Protein AF-A0A1B1YIU4-F1 (afdb_monomer)

Sequence (131 aa):
MENSRHFSLFFFVVILMLLSGCNDKTFSLDSGRYVPDYTKDEKDINIVPYIFIDKDKFSIIQDIAVSYQPSGTLIRKGNEVVMETVFADESYKWVFTLVDNNKLKFVLKKSVIPNNHFEWEDGRLFSLTDE

pLDDT: mean 81.92, std 16.04, range [46.59, 97.31]

Foldseek 3Di:
DPVVVVVVVVVVVVVVVVVVPDPLPFAAADFAKWAWPVCPPPPDPFGPFIWGGDPQKIWTRHGPVDPFTDIAGWDDDRQKTKGWGQGPNDTWMWIWGDPHHQKTFTAPVVTGDDPDDDPPDHRTIIHGDPD

Secondary structure (DSSP, 8-state):
--HHHHHHHHHHHHHHHHTT-----PPP--SEEEEEGGGTT---TT--SEEEEETTEEEEE--TT-S---EEEEEEETTEEEEEEEETTEEEEEEEEEEETTEEEE-GGG-B--SSSS---TT-EEEE---

Radius of gyration: 21.22 Å; Cα contacts (8 Å, |Δi|>4): 224; chains: 1; bounding box: 42×50×64 Å

Nearest PDB structures (foldseek):
  1mdc-assembly1_A  TM=4.745E-01  e=1.039E+00  Manduca sexta
  4kc7-assembly3_C  TM=5.278E-01  e=1.667E+00  Thermotoga petrophila RKU-1
  6zum-assembly1_A  TM=3.055E-01  e=8.497E+00  Ralstonia solanacearum

Solvent-accessible surface area (backbone atoms only — not comparable to full-atom values): 7771 Å² total; per-residue (Å²): 142,63,77,65,63,60,54,56,54,52,53,53,53,55,53,55,60,65,68,69,74,71,87,70,85,69,57,57,77,72,65,46,48,26,39,50,65,91,40,86,87,52,93,56,90,79,68,60,58,30,39,41,33,56,87,53,39,34,33,46,45,70,54,94,90,54,94,78,62,54,51,25,53,53,44,77,59,83,40,38,39,34,32,52,34,73,47,95,95,38,80,35,30,50,31,29,35,52,82,42,62,40,26,37,27,35,36,50,94,78,34,42,74,81,98,59,98,66,86,76,55,67,62,44,45,26,35,61,58,93,122

Mean predicted aligned error: 10.57 Å

Organism: NCBI:txid1346611

Structure (mmCIF, N/CA/C/O backbone):
data_AF-A0A1B1YIU4-F1
#
_entry.id   AF-A0A1B1YIU4-F1
#
loop_
_atom_site.group_PDB
_atom_site.id
_atom_site.type_symbol
_atom_site.label_atom_id
_atom_site.label_alt_id
_atom_site.label_comp_id
_atom_site.label_asym_id
_atom_site.label_entity_id
_atom_site.label_seq_id
_atom_site.pdbx_PDB_ins_code
_atom_site.Cartn_x
_atom_site.Cartn_y
_atom_site.Cartn_z
_atom_site.occupancy
_atom_site.B_iso_or_equiv
_atom_site.auth_seq_id
_atom_site.auth_comp_id
_atom_site.auth_asym_id
_atom_site.auth_atom_id
_atom_site.pdbx_PDB_model_num
ATOM 1 N N . MET A 1 1 ? -23.922 32.868 47.918 1.00 48.72 1 MET A N 1
ATOM 2 C CA . MET A 1 1 ? -22.876 32.186 47.118 1.00 48.72 1 MET A CA 1
ATOM 3 C C . MET A 1 1 ? -23.321 30.741 46.898 1.00 48.72 1 MET A C 1
ATOM 5 O O . MET A 1 1 ? -22.830 29.846 47.561 1.00 48.72 1 MET A O 1
ATOM 9 N N . GLU A 1 2 ? -24.303 30.502 46.029 1.00 46.59 2 GLU A N 1
ATOM 10 C CA . GLU A 1 2 ? -24.862 29.143 45.837 1.00 46.59 2 GLU A CA 1
ATOM 11 C C . GLU A 1 2 ? -25.078 28.833 44.346 1.00 46.59 2 GLU A C 1
ATOM 13 O O . GLU A 1 2 ? -24.733 27.756 43.871 1.00 46.59 2 GLU A O 1
ATOM 18 N N . ASN A 1 3 ? -25.430 29.851 43.553 1.00 49.78 3 ASN A N 1
ATOM 19 C CA . ASN A 1 3 ? -25.646 29.724 42.105 1.00 49.78 3 ASN A CA 1
ATOM 20 C C . ASN A 1 3 ? -24.365 29.495 41.270 1.00 49.78 3 ASN A C 1
ATOM 22 O O . ASN A 1 3 ? -24.457 29.124 40.105 1.00 49.78 3 ASN A O 1
ATOM 26 N N . SER A 1 4 ? -23.170 29.692 41.843 1.00 53.09 4 SER A N 1
ATOM 27 C CA . SER A 1 4 ? -21.888 29.501 41.133 1.00 53.09 4 SER A CA 1
ATOM 28 C C . SER A 1 4 ? -21.440 28.028 41.086 1.00 53.09 4 SER A C 1
ATOM 30 O O . SER A 1 4 ? -20.794 27.598 40.130 1.00 53.09 4 SER A O 1
ATOM 32 N N . ARG A 1 5 ? -21.842 27.202 42.071 1.00 54.34 5 ARG A N 1
ATOM 33 C CA . ARG A 1 5 ? -21.456 25.776 42.121 1.00 54.34 5 ARG A CA 1
ATOM 34 C C . ARG A 1 5 ? -22.191 24.932 41.077 1.00 54.34 5 ARG A C 1
ATOM 36 O O . ARG A 1 5 ? -21.594 24.015 40.524 1.00 54.34 5 ARG A O 1
ATOM 43 N N . HIS A 1 6 ? -23.442 25.272 40.762 1.00 53.53 6 HIS A N 1
ATOM 44 C CA . HIS A 1 6 ? -24.240 24.554 39.762 1.00 53.53 6 HIS A CA 1
ATOM 45 C C . HIS A 1 6 ? -23.815 24.857 38.318 1.00 53.53 6 HIS A C 1
ATOM 47 O O . HIS A 1 6 ? -23.825 23.956 37.483 1.00 53.53 6 HIS A O 1
ATOM 53 N N . PHE A 1 7 ? -23.372 26.087 38.032 1.00 54.22 7 PHE A N 1
ATOM 54 C CA . PHE A 1 7 ? -22.907 26.475 36.695 1.00 54.22 7 PHE A CA 1
ATOM 55 C C . PHE A 1 7 ? -21.592 25.774 36.309 1.00 54.22 7 PHE A C 1
ATOM 57 O O . PHE A 1 7 ? -21.448 25.289 35.189 1.00 54.22 7 PHE A O 1
ATOM 64 N N . SER A 1 8 ? -20.664 25.644 37.265 1.00 57.28 8 SER A N 1
ATOM 65 C CA . SER A 1 8 ? -19.379 24.952 37.069 1.00 57.28 8 SER A CA 1
ATOM 66 C C . SER A 1 8 ? -19.551 23.443 36.823 1.00 57.28 8 SER A C 1
ATOM 68 O O . SER A 1 8 ? -18.913 22.868 35.941 1.00 57.28 8 SER A O 1
ATOM 70 N N . LEU A 1 9 ? -20.485 22.806 37.538 1.00 57.97 9 LEU A N 1
ATOM 71 C CA . LEU A 1 9 ? -20.802 21.381 37.382 1.00 57.97 9 LEU A CA 1
ATOM 72 C C . LEU A 1 9 ? -21.455 21.069 36.028 1.00 57.97 9 LEU A C 1
ATOM 74 O O . LEU A 1 9 ? -21.125 20.062 35.406 1.00 57.97 9 LEU A O 1
ATOM 78 N N . PHE A 1 10 ? -22.335 21.949 35.541 1.00 59.38 10 PHE A N 1
ATOM 79 C CA . PHE A 1 10 ? -22.984 21.783 34.239 1.00 59.38 10 PHE A CA 1
ATOM 80 C C . PHE A 1 10 ? -21.982 21.888 33.080 1.00 59.38 10 PHE A C 1
ATOM 82 O O . PHE A 1 10 ? -22.014 21.081 32.153 1.00 59.38 10 PHE A O 1
ATOM 89 N N . PHE A 1 11 ? -21.033 22.826 33.166 1.00 60.41 11 PHE A N 1
ATOM 90 C CA . PHE A 1 11 ? -19.979 22.986 32.162 1.00 60.41 11 PHE A CA 1
ATOM 91 C C . PHE A 1 11 ? -19.064 21.751 32.080 1.00 60.41 11 PHE A C 1
ATOM 93 O O . PHE A 1 11 ? -18.689 21.320 30.991 1.00 60.41 11 PHE A O 1
ATOM 100 N N . PHE A 1 12 ? -18.771 21.124 33.223 1.00 61.25 12 PHE A N 1
ATOM 101 C CA . PHE A 1 12 ? -17.945 19.916 33.288 1.00 61.25 12 PHE A CA 1
ATOM 102 C C . PHE A 1 12 ? -18.626 18.694 32.645 1.00 61.25 12 PHE A C 1
ATOM 104 O O . PHE A 1 12 ? -17.977 17.922 31.940 1.00 61.25 12 PHE A O 1
ATOM 111 N N . VAL A 1 13 ? -19.946 18.547 32.818 1.00 66.38 13 VAL A N 1
ATOM 112 C CA . VAL A 1 13 ? -20.731 17.463 32.196 1.00 66.38 13 VAL A CA 1
ATOM 113 C C . VAL A 1 13 ? -20.796 17.619 30.671 1.00 66.38 13 VAL A C 1
ATOM 115 O O . VAL A 1 13 ? -20.654 16.630 29.953 1.00 66.38 13 VAL A O 1
ATOM 118 N N . VAL A 1 14 ? -20.927 18.849 30.158 1.00 65.12 14 VAL A N 1
ATOM 119 C CA . VAL A 1 14 ? -20.921 19.121 28.707 1.00 65.12 14 VAL A CA 1
ATOM 120 C C . VAL A 1 14 ? -19.553 18.814 28.079 1.00 65.12 14 VAL A C 1
ATOM 122 O O . VAL A 1 14 ? -19.499 18.224 27.001 1.00 65.12 14 VAL A O 1
ATOM 125 N N . ILE A 1 15 ? -18.444 19.124 28.761 1.00 65.25 15 ILE A N 1
ATOM 126 C CA . ILE A 1 15 ? -17.087 18.774 28.297 1.00 65.25 15 ILE A CA 1
ATOM 127 C C . ILE A 1 15 ? -16.876 17.249 28.258 1.00 65.25 15 ILE A C 1
ATOM 129 O O . ILE A 1 15 ? -16.309 16.733 27.297 1.00 65.25 15 ILE A O 1
ATOM 133 N N . LEU A 1 16 ? -17.373 16.509 29.255 1.00 59.81 16 LEU A N 1
ATOM 134 C CA . LEU A 1 16 ? -17.312 15.039 29.281 1.00 59.81 16 LEU A CA 1
ATOM 135 C C . LEU A 1 16 ? -18.124 14.389 28.146 1.00 59.81 16 LEU A C 1
ATOM 137 O O . LEU A 1 16 ? -17.678 13.405 27.554 1.00 59.81 16 LEU A O 1
ATOM 141 N N . MET A 1 17 ? -19.276 14.962 27.787 1.00 59.91 17 MET A N 1
ATOM 142 C CA . MET A 1 17 ? -20.071 14.497 26.643 1.00 59.91 17 MET A CA 1
ATOM 143 C C . MET A 1 17 ? -19.385 14.777 25.295 1.00 59.91 17 MET A C 1
ATOM 145 O O . MET A 1 17 ? -19.499 13.963 24.381 1.00 59.91 17 MET A O 1
ATOM 149 N N . LEU A 1 18 ? -18.610 15.863 25.176 1.00 57.38 18 LEU A N 1
ATOM 150 C CA . LEU A 1 18 ? -17.814 16.161 23.975 1.00 57.38 18 LEU A CA 1
ATOM 151 C C . LEU A 1 18 ? -16.608 15.219 23.803 1.00 57.38 18 LEU A C 1
ATOM 153 O O . LEU A 1 18 ? -16.200 14.949 22.678 1.00 57.38 18 LEU A O 1
ATOM 157 N N . LEU A 1 19 ? -16.071 14.668 24.896 1.00 55.97 19 LEU A N 1
ATOM 158 C CA . LEU A 1 19 ? -14.978 13.683 24.871 1.00 55.97 19 LEU A CA 1
ATOM 159 C C . LEU A 1 19 ? -15.450 12.250 24.558 1.00 55.97 19 LEU A C 1
ATOM 161 O O . LEU A 1 19 ? -14.627 11.371 24.321 1.00 55.97 19 LEU A O 1
ATOM 165 N N . SER A 1 20 ? -16.765 12.007 24.534 1.00 56.19 20 SER A N 1
ATOM 166 C CA . SER A 1 20 ? -17.355 10.683 24.272 1.00 56.19 20 SER A CA 1
ATOM 167 C C . SER A 1 20 ? -17.441 10.337 22.775 1.00 56.19 20 SER A C 1
ATOM 169 O O . SER A 1 20 ? -17.909 9.262 22.405 1.00 56.19 20 SER A O 1
ATOM 171 N N . GLY A 1 21 ? -17.025 11.252 21.897 1.00 53.12 21 GLY A N 1
ATOM 172 C CA . GLY A 1 21 ? -17.158 11.137 20.448 1.00 53.12 21 GLY A CA 1
ATOM 173 C C . GLY A 1 21 ? -15.878 10.693 19.750 1.00 53.12 21 GLY A C 1
ATOM 174 O O . GLY A 1 21 ? -15.374 11.425 18.910 1.00 53.12 21 GLY A O 1
ATOM 175 N N . CYS A 1 22 ? -15.358 9.510 20.068 1.00 54.41 22 CYS A N 1
ATOM 176 C CA . CYS A 1 22 ? -14.340 8.862 19.240 1.00 54.41 22 CYS A CA 1
ATOM 177 C C . CYS A 1 22 ? -14.747 7.407 19.014 1.00 54.41 22 CYS A C 1
ATOM 179 O O . CYS A 1 22 ? -14.215 6.480 19.616 1.00 54.41 22 CYS A O 1
ATOM 181 N N . ASN A 1 23 ? -15.763 7.209 18.176 1.00 54.56 23 ASN A N 1
ATOM 182 C CA . ASN A 1 23 ? -16.107 5.884 17.668 1.00 54.56 23 ASN A CA 1
ATOM 183 C C . ASN A 1 23 ? -15.231 5.591 16.437 1.00 54.56 23 ASN A C 1
ATOM 185 O O . ASN A 1 23 ? -15.728 5.287 15.352 1.00 54.56 23 ASN A O 1
ATOM 189 N N . ASP A 1 24 ? -13.914 5.742 16.599 1.00 62.50 24 ASP A N 1
ATOM 190 C CA . ASP A 1 24 ? -12.937 5.359 15.588 1.00 62.50 24 ASP A CA 1
ATOM 191 C C . ASP A 1 24 ? -12.856 3.838 15.603 1.00 62.50 24 ASP A C 1
ATOM 193 O O . ASP A 1 24 ? -12.066 3.229 16.329 1.00 62.50 24 ASP A O 1
ATOM 197 N N . LYS A 1 25 ? -13.722 3.197 14.810 1.00 72.06 25 LYS A N 1
ATOM 198 C CA . LYS A 1 25 ? -13.533 1.790 14.462 1.00 72.06 25 LYS A CA 1
ATOM 199 C C . LYS A 1 25 ? -12.122 1.659 13.896 1.00 72.06 25 LYS A C 1
ATOM 201 O O . LYS A 1 25 ? -11.843 2.119 12.791 1.00 72.06 25 LYS A O 1
ATOM 206 N N . THR A 1 26 ? -11.233 1.086 14.694 1.00 80.75 26 THR A N 1
ATOM 207 C CA . THR A 1 26 ? -9.844 0.853 14.322 1.00 80.75 26 THR A CA 1
ATOM 208 C C . THR A 1 26 ? -9.776 -0.530 13.698 1.00 80.75 26 THR A C 1
ATOM 210 O O . THR A 1 26 ? -10.142 -1.510 14.344 1.00 80.75 26 THR A O 1
ATOM 213 N N . PHE A 1 27 ? -9.351 -0.606 12.442 1.00 90.06 27 PHE A N 1
ATOM 214 C CA . PHE A 1 27 ? -9.249 -1.879 11.723 1.00 90.06 27 PHE A CA 1
ATOM 215 C C . PHE A 1 27 ? -7.931 -2.602 12.032 1.00 90.06 27 PHE A C 1
ATOM 217 O O . PHE A 1 27 ? -6.996 -1.993 12.540 1.00 90.06 27 PHE A O 1
ATOM 224 N N . SER A 1 28 ? -7.795 -3.889 11.740 1.00 91.31 28 SER A N 1
ATOM 225 C CA . SER A 1 28 ? -6.491 -4.568 11.726 1.00 91.31 28 SER A CA 1
ATOM 226 C C . SER A 1 28 ? -5.823 -4.449 10.351 1.00 91.31 28 SER A C 1
ATOM 228 O O . SER A 1 28 ? -6.466 -4.119 9.353 1.00 91.31 28 SER A O 1
ATOM 230 N N . LEU A 1 29 ? -4.506 -4.656 10.327 1.00 93.94 29 LEU A N 1
ATOM 231 C CA . LEU A 1 29 ? -3.721 -4.762 9.101 1.00 93.94 29 LEU A CA 1
ATOM 232 C C . LEU A 1 29 ? -2.677 -5.855 9.309 1.00 93.94 29 LEU A C 1
ATOM 234 O O . LEU A 1 29 ? -1.718 -5.6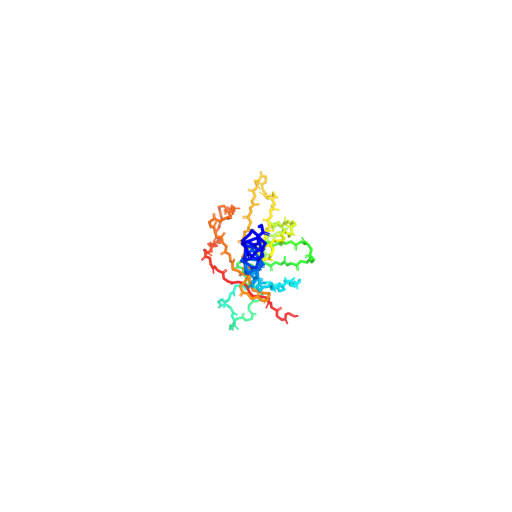51 10.054 1.00 93.94 29 LEU A O 1
ATOM 238 N N . ASP A 1 30 ? -2.891 -6.986 8.661 1.00 95.00 30 ASP A N 1
ATOM 239 C CA . ASP A 1 30 ? -2.036 -8.158 8.758 1.00 95.00 30 ASP A CA 1
ATOM 240 C C . ASP A 1 30 ? -0.977 -8.157 7.649 1.00 95.00 30 ASP A C 1
ATOM 242 O O . ASP A 1 30 ? -1.100 -7.479 6.624 1.00 95.00 30 ASP A O 1
ATOM 246 N N . SER A 1 31 ? 0.098 -8.913 7.864 1.00 95.31 31 SER A N 1
ATOM 247 C CA . SER A 1 31 ? 1.087 -9.171 6.814 1.00 95.31 31 SER A CA 1
ATOM 248 C C . SER A 1 31 ? 0.501 -10.091 5.743 1.00 95.31 31 SER A C 1
ATOM 250 O O . SER A 1 31 ? -0.337 -10.938 6.040 1.00 95.31 31 SER A O 1
ATOM 252 N N . GLY A 1 32 ? 0.959 -9.936 4.506 1.00 94.62 32 GLY A N 1
ATOM 253 C CA . GLY A 1 32 ? 0.548 -10.752 3.372 1.00 94.62 32 GLY A CA 1
ATOM 254 C C . GLY A 1 32 ? 0.437 -9.962 2.075 1.00 94.62 32 GLY A C 1
ATOM 255 O O . GLY A 1 32 ? 0.870 -8.807 1.968 1.00 94.62 32 GLY A O 1
ATOM 256 N N . ARG A 1 33 ? -0.138 -10.622 1.069 1.00 93.38 33 ARG A N 1
ATOM 257 C CA . ARG A 1 33 ? -0.355 -10.073 -0.266 1.00 93.38 33 ARG A CA 1
ATOM 258 C C . ARG A 1 33 ? -1.752 -9.468 -0.367 1.00 93.38 33 ARG A C 1
ATOM 260 O O . ARG A 1 33 ? -2.747 -10.132 -0.103 1.00 93.38 33 ARG A O 1
ATOM 267 N N . TYR A 1 34 ? -1.825 -8.207 -0.774 1.00 93.69 34 TYR A N 1
ATOM 268 C CA . TYR A 1 34 ? -3.078 -7.500 -1.007 1.00 93.69 34 TYR A CA 1
ATOM 269 C C . TYR A 1 34 ? -3.238 -7.237 -2.501 1.00 93.69 34 TYR A C 1
ATOM 271 O O . TYR A 1 34 ? -2.415 -6.541 -3.106 1.00 93.69 34 TYR A O 1
ATOM 279 N N . VAL A 1 35 ? -4.306 -7.770 -3.087 1.00 91.69 35 VAL A N 1
ATOM 280 C CA . VAL A 1 35 ? -4.591 -7.685 -4.527 1.00 91.69 35 VAL A CA 1
ATOM 281 C C . VAL A 1 35 ? -5.806 -6.797 -4.797 1.00 91.69 35 VAL A C 1
ATOM 283 O O . VAL A 1 35 ? -6.674 -6.688 -3.928 1.00 91.69 35 VAL A O 1
ATOM 286 N N . PRO A 1 36 ? -5.895 -6.149 -5.971 1.00 90.62 36 PRO A N 1
ATOM 287 C CA . PRO A 1 36 ? -7.056 -5.351 -6.346 1.00 90.62 36 PRO A CA 1
ATOM 288 C C . PRO A 1 36 ? -8.382 -6.132 -6.342 1.00 90.62 36 PRO A C 1
ATOM 290 O O . PRO A 1 36 ? -8.454 -7.253 -6.825 1.00 90.62 36 PRO A O 1
ATOM 293 N N . ASP A 1 37 ? -9.474 -5.514 -5.889 1.00 86.44 37 ASP A N 1
ATOM 294 C CA . ASP A 1 37 ? -10.782 -6.181 -5.728 1.00 86.44 37 ASP A CA 1
ATOM 295 C C . ASP A 1 37 ? -11.471 -6.653 -7.028 1.00 86.44 37 ASP A C 1
ATOM 297 O O . ASP A 1 37 ? -12.450 -7.397 -6.949 1.00 86.44 37 ASP A O 1
ATOM 301 N N . TYR A 1 38 ? -11.000 -6.258 -8.217 1.00 75.88 38 TYR A N 1
ATOM 302 C CA . TYR A 1 38 ? -11.579 -6.720 -9.490 1.00 75.88 38 TYR A CA 1
ATOM 303 C C . TYR A 1 38 ? -11.242 -8.184 -9.815 1.00 75.88 38 TYR A C 1
ATOM 305 O O . TYR A 1 38 ? -11.754 -8.722 -10.791 1.00 75.88 38 TYR A O 1
ATOM 313 N N . THR A 1 39 ? -10.415 -8.841 -8.997 1.00 60.44 39 THR A N 1
ATOM 314 C CA . THR A 1 39 ? -9.869 -10.174 -9.278 1.00 60.44 39 THR A CA 1
ATOM 315 C C . THR A 1 39 ? -10.455 -11.286 -8.418 1.00 60.44 39 THR A C 1
ATOM 317 O O . THR A 1 39 ? -9.918 -12.389 -8.407 1.00 60.44 39 THR A O 1
ATOM 320 N N . LYS A 1 40 ? -11.568 -11.054 -7.704 1.00 53.81 40 LYS A N 1
ATOM 321 C CA . LYS A 1 40 ? -12.175 -12.095 -6.848 1.00 53.81 40 LYS A CA 1
ATOM 322 C C . LYS A 1 40 ? -12.525 -13.396 -7.587 1.00 53.81 40 LYS A C 1
ATOM 324 O O . LYS A 1 40 ? -12.590 -14.435 -6.937 1.00 53.81 40 LYS A O 1
ATOM 329 N N . ASP A 1 41 ? -12.678 -13.348 -8.910 1.00 53.53 41 ASP A N 1
ATOM 330 C CA . ASP A 1 41 ? -12.963 -14.514 -9.753 1.00 53.53 41 ASP A CA 1
ATOM 331 C C . ASP A 1 41 ? -11.731 -15.066 -10.505 1.00 53.53 41 ASP A C 1
ATOM 333 O O . ASP A 1 41 ? -11.794 -16.152 -11.081 1.00 53.53 41 ASP A O 1
ATOM 337 N N . GLU A 1 42 ? -10.583 -14.382 -10.457 1.00 54.09 42 GLU A N 1
ATOM 338 C CA . GLU A 1 42 ? -9.361 -14.778 -11.161 1.00 54.09 42 GLU A CA 1
ATOM 339 C C . GLU A 1 42 ? -8.252 -15.109 -10.157 1.00 54.09 42 GLU A C 1
ATOM 341 O O . GLU A 1 42 ? -7.633 -14.234 -9.555 1.00 54.09 42 GLU A O 1
ATOM 346 N N . LYS A 1 43 ? -7.947 -16.405 -10.004 1.00 57.53 43 LYS A N 1
ATOM 347 C CA . LYS A 1 43 ? -6.742 -16.894 -9.305 1.00 57.53 43 LYS A CA 1
ATOM 348 C C . LYS A 1 43 ? -5.470 -16.637 -10.127 1.00 57.53 43 LYS A C 1
ATOM 350 O O . LYS A 1 43 ? -4.627 -17.526 -10.256 1.00 57.53 43 LYS A O 1
ATOM 355 N N . ASP A 1 44 ? -5.355 -15.472 -10.752 1.00 64.88 44 ASP A N 1
ATOM 356 C CA . ASP A 1 44 ? -4.184 -15.154 -11.551 1.00 64.88 44 ASP A CA 1
ATOM 357 C C . ASP A 1 44 ? -3.049 -14.689 -10.635 1.00 64.88 44 ASP A C 1
ATOM 359 O O . ASP A 1 44 ? -3.049 -13.608 -10.051 1.00 64.88 44 ASP A O 1
ATOM 363 N N . ILE A 1 45 ? -2.039 -15.539 -10.505 1.00 61.25 45 ILE A N 1
ATOM 364 C CA . ILE A 1 45 ? -0.833 -15.255 -9.729 1.00 61.25 45 ILE A CA 1
ATOM 365 C C . ILE A 1 45 ? -0.051 -14.042 -10.268 1.00 61.25 45 ILE A C 1
ATOM 367 O O . ILE A 1 45 ? 0.772 -13.493 -9.532 1.00 61.25 45 ILE A O 1
ATOM 371 N N . ASN A 1 46 ? -0.333 -13.594 -11.498 1.00 71.12 46 ASN A N 1
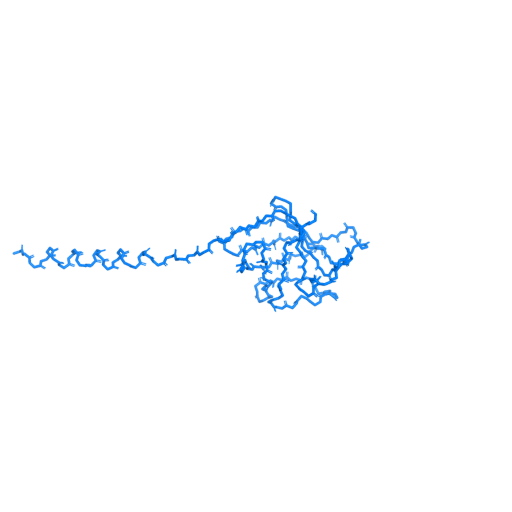ATOM 372 C CA . ASN A 1 46 ? 0.357 -12.497 -12.178 1.00 71.12 46 ASN A CA 1
ATOM 373 C C . ASN A 1 46 ? -0.345 -11.135 -12.056 1.00 71.12 46 ASN A C 1
ATOM 375 O O . ASN A 1 46 ? 0.077 -10.182 -12.710 1.00 71.12 46 ASN A O 1
ATOM 379 N N . ILE A 1 47 ? -1.393 -11.009 -11.231 1.00 79.31 47 ILE A N 1
ATOM 380 C CA . ILE A 1 47 ? -2.089 -9.729 -11.039 1.00 79.31 47 ILE A CA 1
ATOM 381 C C . ILE A 1 47 ? -1.112 -8.682 -10.511 1.00 79.31 47 ILE A C 1
ATOM 383 O O . ILE A 1 47 ? -0.560 -8.829 -9.419 1.00 79.31 47 ILE A O 1
ATOM 387 N N . VAL A 1 48 ? -0.969 -7.599 -11.270 1.00 83.50 48 VAL A N 1
ATOM 388 C CA . VAL A 1 48 ? -0.258 -6.375 -10.902 1.00 83.50 48 VAL A CA 1
ATOM 389 C C . VAL A 1 48 ? -1.152 -5.150 -11.175 1.00 83.50 48 VAL A C 1
ATOM 391 O O . VAL A 1 48 ? -1.985 -5.191 -12.082 1.00 83.50 48 VAL A O 1
ATOM 394 N N . PRO A 1 49 ? -1.002 -4.050 -10.418 1.00 87.62 49 PRO A N 1
ATOM 395 C CA . PRO A 1 49 ? -0.140 -3.935 -9.250 1.00 87.62 49 PRO A CA 1
ATOM 396 C C . PRO A 1 49 ? -0.738 -4.643 -8.025 1.00 87.62 49 PRO A C 1
ATOM 398 O O . PRO A 1 49 ? -1.956 -4.717 -7.871 1.00 87.62 49 PRO A O 1
ATOM 401 N N . TYR A 1 50 ? 0.118 -5.107 -7.117 1.00 90.88 50 TYR A N 1
ATOM 402 C CA . TYR A 1 50 ? -0.292 -5.599 -5.800 1.00 90.88 50 TYR A CA 1
ATOM 403 C C . TYR A 1 50 ? 0.611 -5.048 -4.697 1.00 90.88 50 TYR A C 1
ATOM 405 O O . TYR A 1 50 ? 1.704 -4.535 -4.949 1.00 90.88 50 TYR A O 1
ATOM 413 N N . ILE A 1 51 ? 0.135 -5.133 -3.459 1.00 94.38 51 ILE A N 1
ATOM 414 C CA . ILE A 1 51 ? 0.866 -4.688 -2.274 1.00 94.38 51 ILE A CA 1
ATOM 415 C C . ILE A 1 51 ? 1.340 -5.925 -1.517 1.00 94.38 51 ILE A C 1
ATOM 417 O O . ILE A 1 51 ? 0.585 -6.880 -1.341 1.00 94.38 51 ILE A O 1
ATOM 421 N N . PHE A 1 52 ? 2.579 -5.900 -1.041 1.00 94.25 52 PHE A N 1
ATOM 422 C CA . PHE A 1 52 ? 3.110 -6.923 -0.148 1.00 94.25 52 PHE A CA 1
ATOM 423 C C . PHE A 1 52 ? 3.549 -6.292 1.170 1.00 94.25 52 PHE A C 1
ATOM 425 O O . PHE A 1 52 ? 4.374 -5.372 1.178 1.00 94.25 52 PHE A O 1
ATOM 432 N N . ILE A 1 53 ? 2.987 -6.786 2.273 1.00 95.88 53 ILE A N 1
ATOM 433 C CA . ILE A 1 53 ? 3.292 -6.334 3.630 1.00 95.88 53 ILE A CA 1
ATOM 434 C C . ILE A 1 53 ? 3.965 -7.472 4.388 1.00 95.88 53 ILE A C 1
ATOM 436 O O . ILE A 1 53 ? 3.383 -8.541 4.537 1.00 95.88 53 ILE A O 1
ATOM 440 N N . ASP A 1 54 ? 5.161 -7.224 4.909 1.00 94.69 54 ASP A N 1
ATOM 441 C CA . ASP A 1 54 ? 5.853 -8.123 5.834 1.00 94.69 54 ASP A CA 1
ATOM 442 C C . ASP A 1 54 ? 6.274 -7.320 7.061 1.00 94.69 54 ASP A C 1
ATOM 444 O O . ASP A 1 54 ? 7.194 -6.503 6.991 1.00 94.69 54 ASP A O 1
ATOM 448 N N . LYS A 1 55 ? 5.563 -7.520 8.176 1.00 90.81 55 LYS A N 1
ATOM 449 C CA . LYS A 1 55 ? 5.716 -6.751 9.418 1.00 90.81 55 LYS A CA 1
ATOM 450 C C . LYS A 1 55 ? 5.583 -5.245 9.162 1.00 90.81 55 LYS A C 1
ATOM 452 O O . LYS A 1 55 ? 4.486 -4.749 8.930 1.00 90.81 55 LYS A O 1
ATOM 457 N N . ASP A 1 56 ? 6.692 -4.520 9.233 1.00 91.25 56 ASP A N 1
ATOM 458 C CA . ASP A 1 56 ? 6.806 -3.081 9.034 1.00 91.25 56 ASP A CA 1
ATOM 459 C C . ASP A 1 56 ? 7.285 -2.710 7.625 1.00 91.25 56 ASP A C 1
ATOM 461 O O . ASP A 1 56 ? 7.406 -1.527 7.319 1.00 91.25 56 ASP A O 1
ATOM 465 N N . LYS A 1 57 ? 7.538 -3.680 6.744 1.00 94.81 57 LYS A N 1
ATOM 466 C CA . LYS A 1 57 ? 7.903 -3.431 5.349 1.00 94.81 57 LYS A CA 1
ATOM 467 C C . LYS A 1 57 ? 6.662 -3.410 4.466 1.00 94.81 57 LYS A C 1
ATOM 469 O O . LYS A 1 57 ? 5.885 -4.360 4.447 1.00 94.81 57 LYS A O 1
ATOM 474 N N . PHE A 1 58 ? 6.527 -2.355 3.670 1.00 96.19 58 PHE A N 1
ATOM 475 C CA . PHE A 1 58 ? 5.459 -2.173 2.692 1.00 96.19 58 PHE A CA 1
ATOM 476 C C . PHE A 1 58 ? 6.066 -2.069 1.292 1.00 96.19 58 PHE A C 1
ATOM 478 O O . PHE A 1 58 ? 6.874 -1.178 1.030 1.00 96.19 58 PHE A O 1
ATOM 485 N N . SER A 1 59 ? 5.694 -2.977 0.391 1.00 94.75 59 SER A N 1
ATOM 486 C CA . SER A 1 59 ? 6.222 -3.038 -0.978 1.00 94.75 59 SER A CA 1
ATOM 487 C C . SER A 1 59 ? 5.099 -2.910 -2.001 1.00 94.75 59 SER A C 1
ATOM 489 O O . SER A 1 59 ? 4.039 -3.514 -1.844 1.00 94.75 59 SER A O 1
ATOM 491 N N . ILE A 1 60 ? 5.347 -2.141 -3.056 1.00 93.19 60 ILE A N 1
ATOM 492 C CA . ILE A 1 60 ? 4.463 -1.994 -4.209 1.00 93.19 60 ILE A CA 1
ATOM 493 C C . ILE A 1 60 ? 5.058 -2.805 -5.351 1.00 93.19 60 ILE A C 1
ATOM 495 O O . ILE A 1 60 ? 6.127 -2.461 -5.842 1.00 93.19 60 ILE A O 1
ATOM 499 N N . ILE A 1 61 ? 4.369 -3.854 -5.788 1.00 90.75 61 ILE A N 1
ATOM 500 C CA . ILE A 1 61 ? 4.815 -4.677 -6.910 1.00 90.75 61 ILE A CA 1
ATOM 501 C C . ILE A 1 61 ? 4.049 -4.250 -8.153 1.00 90.75 61 ILE A C 1
ATOM 503 O O . ILE A 1 61 ? 2.831 -4.410 -8.215 1.00 90.75 61 ILE A O 1
ATOM 507 N N . GLN A 1 62 ? 4.760 -3.665 -9.116 1.00 84.88 62 GLN A N 1
ATOM 508 C CA . GLN A 1 62 ? 4.165 -3.129 -10.346 1.00 84.88 62 GLN A CA 1
ATOM 509 C C . GLN A 1 62 ? 4.390 -4.048 -11.545 1.00 84.88 62 GLN A C 1
ATOM 511 O O . GLN A 1 62 ? 3.544 -4.122 -12.420 1.00 84.88 62 GLN A O 1
ATOM 516 N N . ASP A 1 63 ? 5.504 -4.773 -11.574 1.00 82.75 63 ASP A N 1
ATOM 517 C CA . ASP A 1 63 ? 5.840 -5.692 -12.660 1.00 82.75 63 ASP A CA 1
ATOM 518 C C . ASP A 1 63 ? 6.643 -6.868 -12.098 1.00 82.75 63 ASP A C 1
ATOM 520 O O . ASP A 1 63 ? 7.707 -6.674 -11.519 1.00 82.75 63 ASP A O 1
ATOM 524 N N . ILE A 1 64 ? 6.150 -8.096 -12.252 1.00 79.12 64 ILE A N 1
ATOM 525 C CA . ILE A 1 64 ? 6.825 -9.300 -11.746 1.00 79.12 64 ILE A CA 1
ATOM 526 C C . ILE A 1 64 ? 8.169 -9.581 -12.436 1.00 79.12 64 ILE A C 1
ATOM 528 O O . ILE A 1 64 ? 8.986 -10.326 -11.897 1.00 79.12 64 ILE A O 1
ATOM 532 N N . ALA A 1 65 ? 8.416 -8.992 -13.6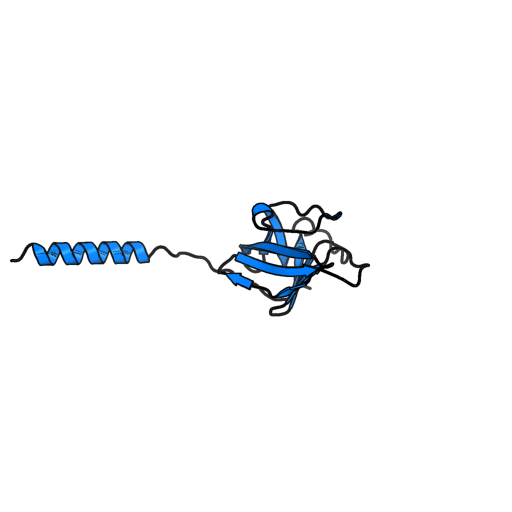09 1.00 82.75 65 ALA A N 1
ATOM 533 C CA . ALA A 1 65 ? 9.649 -9.172 -14.363 1.00 82.75 65 ALA A CA 1
ATOM 534 C C . ALA A 1 65 ? 10.793 -8.265 -13.881 1.00 82.75 65 ALA A C 1
ATOM 536 O O . ALA A 1 65 ? 11.941 -8.482 -14.278 1.00 82.75 65 ALA A O 1
ATOM 537 N N . VAL A 1 66 ? 10.519 -7.269 -13.026 1.00 79.12 66 VAL A N 1
ATOM 538 C CA . VAL A 1 66 ? 11.552 -6.353 -12.523 1.00 79.12 66 VAL A CA 1
ATOM 539 C C . VAL A 1 66 ? 11.955 -6.683 -11.087 1.00 79.12 66 VAL A C 1
ATOM 541 O O . VAL A 1 66 ? 11.131 -6.875 -10.192 1.00 79.12 66 VAL A O 1
ATOM 544 N N . SER A 1 67 ? 13.267 -6.719 -10.859 1.00 76.25 67 SER A N 1
ATOM 545 C CA . SER A 1 67 ? 13.870 -7.024 -9.556 1.00 76.25 67 SER A CA 1
ATOM 546 C C . SER A 1 67 ? 13.873 -5.838 -8.589 1.00 76.25 67 SER A C 1
ATOM 548 O O . SER A 1 67 ? 14.119 -6.020 -7.397 1.00 76.25 67 SER A O 1
ATOM 550 N N . TYR A 1 68 ? 13.606 -4.628 -9.085 1.00 83.81 68 TYR A N 1
ATOM 551 C CA . TYR A 1 68 ? 13.620 -3.398 -8.303 1.00 83.81 68 TYR A CA 1
ATOM 552 C C . TYR A 1 68 ? 12.214 -2.803 -8.223 1.00 83.81 68 TYR A C 1
ATOM 554 O O . TYR A 1 68 ? 11.642 -2.398 -9.231 1.00 83.81 68 TYR A O 1
ATOM 562 N N . GLN A 1 69 ? 11.664 -2.769 -7.010 1.00 89.19 69 GLN A N 1
ATOM 563 C CA . GLN A 1 69 ? 10.292 -2.352 -6.718 1.00 89.19 69 GLN A CA 1
ATOM 564 C C . GLN A 1 69 ? 10.296 -1.280 -5.623 1.00 89.19 69 GLN A C 1
ATOM 566 O O . GLN A 1 69 ? 11.126 -1.361 -4.706 1.00 89.19 69 GLN A O 1
ATOM 571 N N . PRO A 1 70 ? 9.362 -0.314 -5.645 1.00 92.31 70 PRO A N 1
ATOM 572 C CA . PRO A 1 70 ? 9.215 0.627 -4.546 1.00 92.31 70 PRO A CA 1
ATOM 573 C C . PRO A 1 70 ? 8.872 -0.112 -3.251 1.00 92.31 70 PRO A C 1
ATOM 575 O O . PRO A 1 70 ? 7.885 -0.846 -3.171 1.00 92.31 70 PRO A O 1
ATOM 578 N N . SER A 1 71 ? 9.684 0.084 -2.218 1.00 94.75 71 SER A N 1
ATOM 579 C CA . SER A 1 71 ? 9.410 -0.452 -0.887 1.00 94.75 71 SER A CA 1
ATOM 580 C C . SER A 1 71 ? 9.926 0.484 0.192 1.00 94.75 71 SER A C 1
ATOM 582 O O . SER A 1 71 ? 10.927 1.170 -0.003 1.00 94.75 71 SER A O 1
ATOM 584 N N . GLY A 1 72 ? 9.234 0.531 1.321 1.00 94.62 72 GLY A N 1
ATOM 585 C CA . GLY A 1 72 ? 9.566 1.415 2.430 1.00 94.62 72 GLY A CA 1
ATOM 586 C C . GLY A 1 72 ? 8.972 0.922 3.740 1.00 94.62 72 GLY A C 1
ATOM 587 O O . GLY A 1 72 ? 8.366 -0.152 3.805 1.00 94.62 72 GLY A O 1
ATOM 588 N N . THR A 1 73 ? 9.155 1.712 4.791 1.00 95.12 73 THR A N 1
ATOM 589 C CA . THR A 1 73 ? 8.554 1.430 6.094 1.00 95.12 73 THR A CA 1
ATOM 590 C C . THR A 1 73 ? 7.065 1.763 6.067 1.00 95.12 73 THR A C 1
ATOM 592 O O . THR A 1 73 ? 6.645 2.807 5.565 1.00 95.12 73 THR A O 1
ATOM 595 N N . LEU A 1 74 ? 6.267 0.871 6.637 1.00 94.19 74 LEU A N 1
ATOM 596 C CA . LEU A 1 74 ? 4.849 1.039 6.881 1.00 94.19 74 LEU A CA 1
ATOM 597 C C . LEU A 1 74 ? 4.651 1.996 8.055 1.00 94.19 74 LEU A C 1
ATOM 599 O O . LEU A 1 74 ? 5.000 1.697 9.196 1.00 94.19 74 LEU A O 1
ATOM 603 N N . ILE A 1 75 ? 4.033 3.139 7.783 1.00 95.12 75 ILE A N 1
ATOM 604 C CA . ILE A 1 75 ? 3.648 4.119 8.794 1.00 95.12 75 ILE A CA 1
ATOM 605 C C . ILE A 1 75 ? 2.135 4.061 8.958 1.00 95.12 75 ILE A C 1
ATOM 607 O O . ILE A 1 75 ? 1.382 4.266 8.006 1.00 95.12 75 ILE A O 1
ATOM 611 N N . ARG A 1 76 ? 1.674 3.811 10.185 1.00 92.56 76 ARG A N 1
ATOM 612 C CA . ARG A 1 76 ? 0.250 3.679 10.492 1.00 92.56 76 ARG A CA 1
ATOM 613 C C . ARG A 1 76 ? -0.231 4.768 11.448 1.00 92.56 76 ARG A C 1
ATOM 615 O O . ARG A 1 76 ? 0.333 4.947 12.525 1.00 92.56 76 ARG A O 1
ATOM 622 N N . LYS A 1 77 ? -1.305 5.469 11.070 1.00 90.81 77 LYS A N 1
ATOM 623 C CA . LYS A 1 77 ? -1.971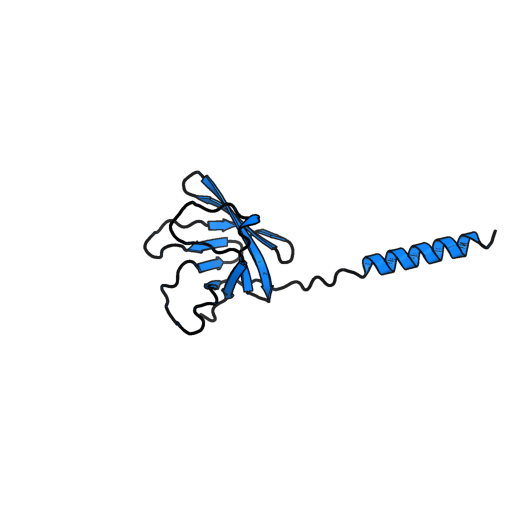 6.510 11.873 1.00 90.81 77 LYS A CA 1
ATOM 624 C C . LYS A 1 77 ? -3.477 6.240 11.902 1.00 90.81 77 LYS A C 1
ATOM 626 O O . LYS A 1 77 ? -4.222 6.684 11.031 1.00 90.81 77 LYS A O 1
ATOM 631 N N . GLY A 1 78 ? -3.921 5.456 12.885 1.00 91.50 78 GLY A N 1
ATOM 632 C CA . GLY A 1 78 ? -5.299 4.958 12.946 1.00 91.50 78 GLY A CA 1
ATOM 633 C C . GLY A 1 78 ? -5.605 4.038 11.760 1.00 91.50 78 GLY A C 1
ATOM 634 O O . GLY A 1 78 ? -4.991 2.975 11.621 1.00 91.50 78 GLY A O 1
ATOM 635 N N . ASN A 1 79 ? -6.534 4.468 10.905 1.00 95.12 79 ASN A N 1
ATOM 636 C CA . ASN A 1 79 ? -6.890 3.778 9.663 1.00 95.12 79 ASN A CA 1
ATOM 637 C C . ASN A 1 79 ? -6.100 4.282 8.445 1.00 95.12 79 ASN A C 1
ATOM 639 O O . ASN A 1 79 ? -6.222 3.704 7.372 1.00 95.12 79 ASN A O 1
ATOM 643 N N . GLU A 1 80 ? -5.288 5.334 8.570 1.00 96.38 80 GLU A N 1
ATOM 644 C CA . GLU A 1 80 ? -4.390 5.752 7.491 1.00 96.38 80 GLU A CA 1
ATOM 645 C C . GLU A 1 80 ? -3.124 4.884 7.496 1.00 96.38 80 GLU A C 1
ATOM 647 O O . GLU A 1 80 ? -2.489 4.687 8.539 1.00 96.38 80 GLU A O 1
ATOM 652 N N . VAL A 1 81 ? -2.764 4.374 6.320 1.00 97.00 81 VAL A N 1
ATOM 653 C CA . VAL A 1 81 ? -1.554 3.585 6.074 1.00 97.00 81 VAL A CA 1
ATOM 654 C C . VAL A 1 81 ? -0.741 4.312 5.016 1.00 97.00 81 VAL A C 1
ATOM 656 O O . VAL A 1 81 ? -1.248 4.630 3.942 1.00 97.00 81 VAL A O 1
ATOM 659 N N . VAL A 1 82 ? 0.513 4.603 5.331 1.00 96.88 82 VAL A N 1
ATOM 660 C CA . VAL A 1 82 ? 1.413 5.372 4.477 1.00 96.88 82 VAL A CA 1
ATOM 661 C C . VAL A 1 82 ? 2.688 4.574 4.261 1.00 96.88 82 VAL A C 1
ATOM 663 O O . VAL A 1 82 ? 3.252 4.034 5.210 1.00 96.88 82 VAL A O 1
ATOM 666 N N . MET A 1 83 ? 3.152 4.537 3.018 1.00 95.94 83 MET A N 1
ATOM 667 C CA . MET A 1 83 ? 4.505 4.120 2.678 1.00 95.94 83 MET A CA 1
ATOM 668 C C . MET A 1 83 ? 5.221 5.296 2.027 1.00 95.94 83 MET A C 1
ATOM 670 O O . MET A 1 83 ? 4.746 5.838 1.030 1.00 95.94 83 MET A O 1
ATOM 674 N N . GLU A 1 84 ? 6.348 5.690 2.609 1.00 95.50 84 GLU A N 1
ATOM 675 C CA . GLU A 1 84 ? 7.273 6.683 2.062 1.00 95.50 84 GLU A CA 1
ATOM 676 C C . GLU A 1 84 ? 8.569 5.968 1.677 1.00 95.50 84 GLU A C 1
ATOM 678 O O . GLU A 1 84 ? 9.065 5.121 2.424 1.00 95.50 84 GLU A O 1
ATOM 683 N N . THR A 1 85 ? 9.109 6.278 0.500 1.00 95.00 85 THR A N 1
ATOM 684 C CA . THR A 1 85 ? 10.350 5.665 0.014 1.00 95.00 85 THR A CA 1
ATOM 685 C C . THR A 1 85 ? 11.068 6.557 -0.991 1.00 95.00 85 THR A C 1
ATOM 687 O O . THR A 1 85 ? 10.467 7.455 -1.580 1.00 95.00 85 THR A O 1
ATOM 690 N N . VAL A 1 86 ? 12.354 6.283 -1.195 1.00 93.81 86 VAL A N 1
ATOM 691 C CA . VAL A 1 86 ? 13.132 6.795 -2.323 1.00 93.81 86 VAL A CA 1
ATOM 692 C C . VAL A 1 86 ? 13.292 5.653 -3.321 1.00 93.81 86 VAL A C 1
ATOM 694 O O . VAL A 1 86 ? 13.817 4.592 -2.982 1.00 93.81 86 VAL A O 1
ATOM 697 N N . PHE A 1 87 ? 12.832 5.862 -4.547 1.00 89.75 87 PHE A N 1
ATOM 698 C CA . PHE A 1 87 ? 12.898 4.890 -5.631 1.00 89.75 87 PHE A CA 1
ATOM 699 C C . PHE A 1 87 ? 13.378 5.599 -6.894 1.00 89.75 87 PHE A C 1
ATOM 701 O O . PHE A 1 87 ? 12.878 6.669 -7.213 1.00 89.75 87 PHE A O 1
ATOM 708 N N . ALA A 1 88 ? 14.358 5.021 -7.595 1.00 89.19 88 ALA A N 1
ATOM 709 C CA . ALA A 1 88 ? 14.958 5.641 -8.784 1.00 89.19 88 ALA A CA 1
ATOM 710 C C . ALA A 1 88 ? 15.392 7.108 -8.549 1.00 89.19 88 ALA A C 1
ATOM 712 O O . ALA A 1 88 ? 15.121 7.983 -9.364 1.00 89.19 88 ALA A O 1
ATOM 713 N N . ASP A 1 89 ? 16.034 7.360 -7.402 1.00 91.19 89 ASP A N 1
ATOM 714 C CA . ASP A 1 89 ? 16.520 8.676 -6.955 1.00 91.19 89 ASP A CA 1
ATOM 715 C C . ASP A 1 89 ? 15.436 9.749 -6.717 1.00 91.19 89 ASP A C 1
ATOM 717 O O . ASP A 1 89 ? 15.752 10.907 -6.441 1.00 91.19 89 ASP A O 1
ATOM 721 N N . GLU A 1 90 ? 14.157 9.364 -6.726 1.00 92.81 90 GLU A N 1
ATOM 722 C CA . GLU A 1 90 ? 13.019 10.240 -6.449 1.00 92.81 90 GLU A CA 1
ATOM 723 C C . GLU A 1 90 ? 12.248 9.792 -5.200 1.00 92.81 90 GLU A C 1
ATOM 725 O O . GLU A 1 90 ? 12.102 8.602 -4.909 1.00 92.81 90 GLU A O 1
ATOM 730 N N . SER A 1 91 ? 11.740 10.761 -4.438 1.00 94.44 91 SER A N 1
ATOM 731 C CA . SER A 1 91 ? 10.922 10.497 -3.253 1.00 94.44 91 SER A CA 1
ATOM 732 C C . SER A 1 91 ? 9.462 10.295 -3.637 1.00 94.44 91 SER A C 1
ATOM 734 O O . SER A 1 91 ? 8.842 11.169 -4.245 1.00 94.44 91 SER A O 1
ATOM 736 N N . TYR A 1 92 ? 8.884 9.191 -3.180 1.00 94.19 92 TYR A N 1
ATOM 737 C CA . TYR A 1 92 ? 7.493 8.837 -3.421 1.00 94.19 92 TYR A CA 1
ATOM 738 C C . TYR A 1 92 ? 6.764 8.503 -2.124 1.00 94.19 92 TYR A C 1
ATOM 740 O O . TYR A 1 92 ? 7.356 8.154 -1.100 1.00 94.19 92 TYR A O 1
ATOM 748 N N . LYS A 1 93 ? 5.439 8.612 -2.187 1.00 94.94 93 LYS A N 1
ATOM 749 C CA . LYS A 1 93 ? 4.532 8.341 -1.083 1.00 94.94 93 LYS A CA 1
ATOM 750 C C . LYS A 1 93 ? 3.255 7.685 -1.585 1.00 94.94 93 LYS A C 1
ATOM 752 O O . LYS A 1 93 ? 2.517 8.294 -2.354 1.00 94.94 93 LYS A O 1
ATOM 757 N N . TRP A 1 94 ? 2.937 6.506 -1.070 1.00 95.56 94 TRP A N 1
ATOM 758 C CA . TRP A 1 94 ? 1.641 5.864 -1.270 1.00 95.56 94 TRP A CA 1
ATOM 759 C C . TRP A 1 94 ? 0.811 5.986 -0.001 1.00 95.56 94 TRP A C 1
ATOM 761 O O . TRP A 1 94 ? 1.268 5.639 1.088 1.00 95.56 94 TRP A O 1
ATOM 771 N N . VAL A 1 95 ? -0.415 6.482 -0.145 1.00 96.94 95 VAL A N 1
ATOM 772 C CA . VAL A 1 95 ? -1.356 6.655 0.961 1.00 96.94 95 VAL A CA 1
ATOM 773 C C . VAL A 1 95 ? -2.585 5.797 0.728 1.00 96.94 95 VAL A C 1
ATOM 775 O O . VAL A 1 95 ? -3.209 5.842 -0.333 1.00 96.94 95 VAL A O 1
ATOM 778 N N . PHE A 1 96 ? -2.957 5.062 1.768 1.00 97.25 96 PHE A N 1
ATOM 779 C CA . PHE A 1 96 ? -4.131 4.214 1.810 1.00 97.25 96 PHE A CA 1
ATOM 780 C C . PHE A 1 96 ? -4.968 4.510 3.053 1.00 97.25 96 PHE A C 1
ATOM 782 O O . PHE A 1 96 ? -4.483 5.017 4.064 1.00 97.25 96 PHE A O 1
ATOM 789 N N . THR A 1 97 ? -6.248 4.168 2.98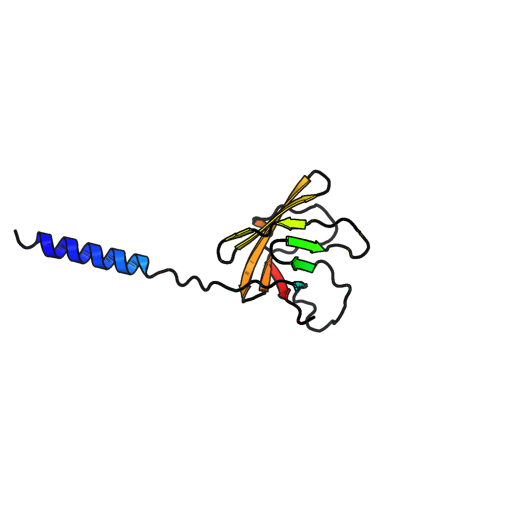5 1.00 97.31 97 THR A N 1
ATOM 790 C CA . THR A 1 97 ? -7.150 4.127 4.138 1.00 97.31 97 THR A CA 1
ATOM 791 C C . THR A 1 97 ? -7.675 2.710 4.315 1.00 97.31 97 THR A C 1
ATOM 793 O O . THR A 1 97 ? -8.174 2.119 3.360 1.00 97.31 97 THR A O 1
ATOM 796 N N . LEU A 1 98 ? -7.588 2.174 5.528 1.00 96.31 98 LEU A N 1
ATOM 797 C CA . LEU A 1 98 ? -8.291 0.964 5.929 1.00 96.31 98 LEU A CA 1
ATOM 798 C C . LEU A 1 98 ? -9.790 1.252 5.956 1.00 96.31 98 LEU A C 1
ATOM 800 O O . LEU A 1 98 ? -10.252 2.119 6.700 1.00 96.31 98 LEU A O 1
ATOM 804 N N . VAL A 1 99 ? -10.535 0.541 5.115 1.00 95.12 99 VAL A N 1
ATOM 805 C CA . VAL A 1 99 ? -12.005 0.623 5.058 1.00 95.12 99 VAL A CA 1
ATOM 806 C C . VAL A 1 99 ? -12.678 -0.568 5.739 1.00 95.12 99 VAL A C 1
ATOM 808 O O . VAL A 1 99 ? -13.858 -0.495 6.070 1.00 95.12 99 VAL A O 1
ATOM 811 N N . ASP A 1 100 ? -11.911 -1.635 5.943 1.00 93.94 100 ASP A N 1
ATOM 812 C CA . ASP A 1 100 ? -12.224 -2.823 6.729 1.00 93.94 100 ASP A CA 1
ATOM 813 C C . ASP A 1 100 ? -10.893 -3.439 7.202 1.00 93.94 100 ASP A C 1
ATOM 815 O O . ASP A 1 100 ? -9.814 -2.996 6.781 1.00 93.94 100 ASP A O 1
ATOM 819 N N . ASN A 1 101 ? -10.951 -4.463 8.051 1.00 93.69 101 ASN A N 1
ATOM 820 C CA . ASN A 1 101 ? -9.795 -5.289 8.376 1.00 93.69 101 ASN A CA 1
ATOM 821 C C . ASN A 1 101 ? -9.172 -5.816 7.086 1.00 93.69 101 ASN A C 1
ATOM 823 O O . ASN A 1 101 ? -9.853 -6.415 6.254 1.00 93.69 101 ASN A O 1
ATOM 827 N N . ASN A 1 102 ? -7.872 -5.578 6.928 1.00 94.06 102 ASN A N 1
ATOM 828 C CA . ASN A 1 102 ? -7.101 -6.065 5.788 1.00 94.06 102 ASN A CA 1
ATOM 829 C C . ASN A 1 102 ? -7.650 -5.622 4.416 1.00 94.06 102 ASN A C 1
ATOM 831 O O . ASN A 1 102 ? -7.439 -6.294 3.402 1.00 94.06 102 ASN A O 1
ATOM 835 N N . LYS A 1 103 ? -8.323 -4.464 4.371 1.00 95.81 103 LYS A N 1
ATOM 836 C CA . LYS A 1 103 ? -8.812 -3.865 3.131 1.00 95.81 103 LYS A CA 1
ATOM 837 C C . LYS A 1 103 ? -8.353 -2.424 2.981 1.00 95.81 103 LYS A C 1
ATOM 839 O O . LYS A 1 103 ? -8.792 -1.532 3.708 1.00 95.81 103 LYS A O 1
ATOM 844 N N . LEU A 1 104 ? -7.488 -2.197 2.001 1.00 96.75 104 LEU A N 1
ATOM 845 C CA . LEU A 1 104 ? -6.845 -0.917 1.730 1.00 96.75 104 LEU A CA 1
ATOM 846 C C . LEU A 1 104 ? -7.534 -0.205 0.570 1.00 96.75 104 LEU A C 1
ATOM 848 O O . LEU A 1 104 ? -7.695 -0.763 -0.508 1.00 96.75 104 LEU A O 1
ATOM 852 N N . LYS A 1 105 ? -7.894 1.059 0.769 1.00 96.56 105 LYS A N 1
ATOM 853 C CA . LYS A 1 105 ? -8.360 1.962 -0.283 1.00 96.56 105 LYS A CA 1
ATOM 854 C C . LYS A 1 105 ? -7.260 2.952 -0.631 1.00 96.56 105 LYS A C 1
ATOM 856 O O . LYS A 1 105 ? -6.845 3.713 0.240 1.00 96.56 105 LYS A O 1
ATOM 861 N N . PHE A 1 106 ? -6.812 2.971 -1.879 1.00 96.25 106 PHE A N 1
ATOM 862 C CA . PHE A 1 106 ? -5.807 3.919 -2.350 1.00 96.25 106 PHE A CA 1
ATOM 863 C C . PHE A 1 106 ? -6.346 5.358 -2.374 1.00 96.25 106 PHE A C 1
ATOM 865 O O . PHE A 1 106 ? -7.512 5.585 -2.702 1.00 96.25 106 PHE A O 1
ATOM 872 N N . VAL A 1 107 ? -5.499 6.326 -2.011 1.00 96.56 107 VAL A N 1
ATOM 873 C CA . VAL A 1 107 ? -5.835 7.755 -1.945 1.00 96.56 107 VAL A CA 1
ATOM 874 C C . VAL A 1 107 ? -4.848 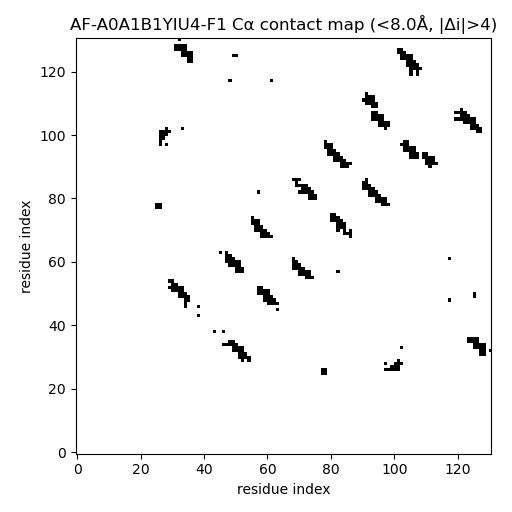8.550 -2.798 1.00 96.56 107 VAL A C 1
ATOM 876 O O . VAL A 1 107 ? -3.788 8.977 -2.327 1.00 96.56 107 VAL A 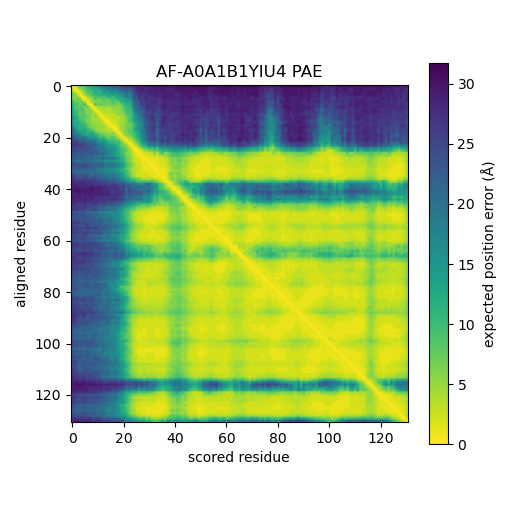O 1
ATOM 879 N N . LEU A 1 108 ? -5.208 8.801 -4.056 1.00 93.69 108 LEU A N 1
ATOM 880 C CA . LEU A 1 108 ? -4.331 9.450 -5.033 1.00 93.69 108 LEU A CA 1
ATOM 881 C C . LEU A 1 108 ? -3.993 10.886 -4.620 1.00 93.69 108 LEU A C 1
ATOM 883 O O . LEU A 1 108 ? -2.833 11.278 -4.638 1.00 93.69 108 LEU A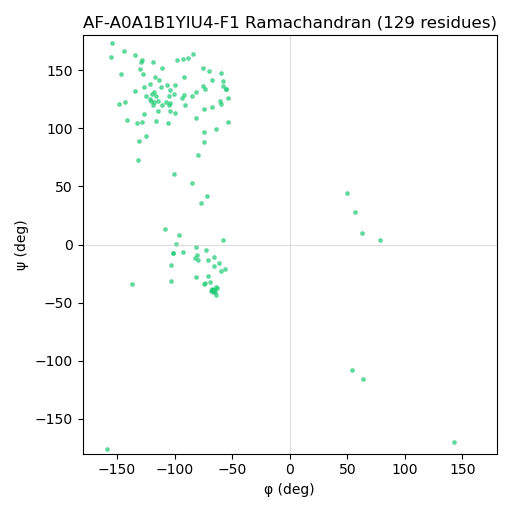 O 1
ATOM 887 N N . LYS A 1 109 ? -4.985 11.654 -4.148 1.00 93.88 109 LYS A N 1
ATOM 888 C CA . LYS A 1 109 ? -4.812 13.072 -3.762 1.00 93.88 109 LYS A CA 1
ATOM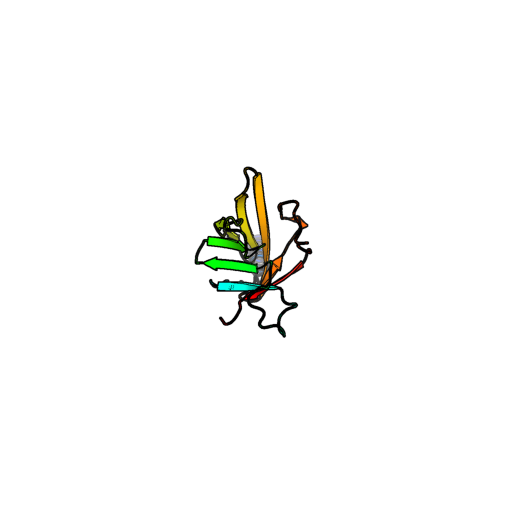 889 C C . LYS A 1 109 ? -3.783 13.310 -2.653 1.00 93.88 109 LYS A C 1
ATOM 891 O O . LYS A 1 109 ? -3.308 14.431 -2.503 1.00 93.88 109 LYS A O 1
ATOM 896 N N . LYS A 1 110 ? -3.494 12.294 -1.836 1.00 95.38 110 LYS A N 1
ATOM 897 C CA . LYS A 1 110 ? -2.495 12.370 -0.760 1.00 95.38 110 LYS A CA 1
ATOM 898 C C . LYS A 1 110 ? -1.168 11.715 -1.143 1.00 95.38 110 LYS A C 1
ATOM 900 O O . LYS A 1 110 ? -0.225 11.820 -0.361 1.00 95.38 110 LYS A O 1
ATOM 905 N N . SER A 1 111 ? -1.111 11.041 -2.286 1.00 94.19 111 SER A N 1
ATOM 906 C CA . SER A 1 111 ? 0.029 10.255 -2.748 1.00 94.19 111 SER A CA 1
ATOM 907 C C . SER A 1 111 ? 0.897 11.047 -3.729 1.00 94.19 111 SER A C 1
ATOM 909 O O . SER A 1 111 ? 0.454 12.016 -4.339 1.00 94.19 111 SER A O 1
ATOM 911 N N . VAL A 1 112 ? 2.146 10.616 -3.868 1.00 94.06 112 VAL A N 1
ATOM 912 C CA . VAL A 1 112 ? 3.118 11.071 -4.865 1.00 94.06 112 VAL A CA 1
ATOM 913 C C . VAL A 1 112 ? 3.719 9.797 -5.446 1.00 94.06 112 VAL A C 1
ATOM 915 O O . VAL A 1 112 ? 4.470 9.121 -4.751 1.00 94.06 112 VAL A O 1
ATOM 918 N N . ILE A 1 113 ? 3.332 9.414 -6.661 1.00 90.62 113 ILE A N 1
ATOM 919 C CA . ILE A 1 113 ? 3.702 8.123 -7.269 1.00 90.62 113 ILE A CA 1
ATOM 920 C C . ILE A 1 113 ? 4.508 8.342 -8.560 1.00 90.62 113 ILE A C 1
ATOM 922 O O . ILE A 1 113 ? 4.384 9.416 -9.153 1.00 90.62 113 ILE A O 1
ATOM 926 N N . PRO A 1 114 ? 5.320 7.363 -9.002 1.00 87.44 114 PRO A N 1
ATOM 927 C CA . PRO A 1 114 ? 6.065 7.472 -10.252 1.00 87.44 114 PRO A CA 1
ATOM 928 C C . PRO A 1 114 ? 5.138 7.664 -11.460 1.00 87.44 114 PRO A C 1
ATOM 930 O O . PRO A 1 114 ? 4.024 7.141 -11.500 1.00 87.44 114 PRO A O 1
ATOM 933 N N . ASN A 1 115 ? 5.616 8.398 -12.468 1.00 75.19 115 ASN A N 1
ATOM 934 C CA . ASN A 1 115 ? 4.927 8.557 -13.750 1.00 75.19 115 ASN A CA 1
ATOM 935 C C . ASN A 1 115 ? 5.177 7.316 -14.626 1.00 75.19 115 ASN A C 1
ATOM 937 O O . ASN A 1 115 ? 6.031 7.339 -15.511 1.00 75.19 115 ASN A O 1
ATOM 941 N N . ASN A 1 116 ? 4.496 6.202 -14.362 1.00 62.94 116 ASN A N 1
ATOM 942 C CA . ASN A 1 116 ? 4.639 4.965 -15.137 1.00 62.94 116 ASN A CA 1
ATOM 943 C C . ASN A 1 116 ? 3.313 4.186 -15.299 1.00 62.94 116 ASN A C 1
ATOM 945 O O . ASN A 1 116 ? 2.306 4.482 -14.665 1.00 62.94 116 ASN A O 1
ATOM 949 N N . HIS A 1 117 ? 3.333 3.220 -16.228 1.00 51.62 117 HIS A N 1
ATOM 950 C CA . HIS A 1 117 ? 2.226 2.589 -16.978 1.00 51.62 117 HIS A CA 1
ATOM 951 C C . HIS A 1 117 ? 1.089 1.884 -16.208 1.00 51.62 117 HIS A C 1
ATOM 953 O O . HIS A 1 117 ? 0.202 1.319 -16.846 1.00 51.62 117 HIS A O 1
ATOM 959 N N . PHE A 1 118 ? 1.066 1.913 -14.878 1.00 61.03 118 PHE A N 1
ATOM 960 C CA . PHE A 1 118 ? -0.034 1.348 -14.100 1.00 61.03 118 PHE A CA 1
ATOM 961 C C . PHE A 1 118 ? -0.881 2.484 -13.554 1.00 61.03 118 PHE A C 1
ATOM 963 O O . PHE A 1 118 ? -0.486 3.167 -12.612 1.00 61.03 118 PHE A O 1
ATOM 970 N N . GLU A 1 119 ? -2.051 2.694 -14.154 1.00 67.50 119 GLU A N 1
ATOM 971 C CA . GLU A 1 119 ? -3.003 3.685 -13.666 1.00 67.50 119 GLU A CA 1
ATOM 972 C C . GLU A 1 119 ? -3.469 3.262 -12.270 1.00 67.50 119 GLU A C 1
ATOM 974 O O . GLU A 1 119 ? -4.291 2.360 -12.099 1.00 67.50 119 GLU A O 1
ATOM 979 N N . TRP A 1 120 ? -2.879 3.869 -11.243 1.00 82.25 120 TRP A N 1
ATOM 980 C CA . TRP A 1 120 ? -3.380 3.822 -9.880 1.00 82.25 120 TRP A CA 1
ATOM 981 C C . TRP A 1 120 ? -4.602 4.729 -9.798 1.00 82.25 120 TRP A C 1
ATOM 983 O O . TRP A 1 120 ? -4.491 5.945 -9.647 1.00 82.25 120 TRP A O 1
ATOM 993 N N . GLU A 1 121 ? -5.780 4.133 -9.910 1.00 87.56 121 GLU A N 1
ATOM 994 C CA . GLU A 1 121 ? -7.032 4.869 -9.786 1.00 87.56 121 GLU A CA 1
ATOM 995 C C . GLU A 1 121 ? -7.309 5.253 -8.332 1.00 87.56 121 GLU A C 1
ATOM 997 O O . GLU A 1 121 ? -7.218 4.427 -7.416 1.00 87.56 121 GLU A O 1
ATOM 1002 N N . ASP A 1 122 ? -7.690 6.515 -8.121 1.00 92.56 122 ASP A N 1
ATOM 1003 C CA . ASP A 1 122 ? -8.139 6.979 -6.813 1.00 92.56 122 ASP A CA 1
ATOM 1004 C C . ASP A 1 122 ? -9.296 6.112 -6.304 1.00 92.56 122 ASP A C 1
ATOM 1006 O O . ASP A 1 122 ? -10.254 5.821 -7.019 1.00 92.56 122 ASP A O 1
ATOM 1010 N N . GLY A 1 123 ? -9.214 5.699 -5.044 1.00 93.31 123 GLY A N 1
ATOM 1011 C CA . GLY A 1 123 ? -10.224 4.858 -4.423 1.00 93.31 123 GLY A CA 1
ATOM 1012 C C . GLY A 1 123 ? -10.166 3.373 -4.775 1.00 93.31 123 GLY A C 1
ATOM 1013 O O . GLY A 1 123 ? -11.025 2.639 -4.281 1.00 93.31 123 GLY A O 1
ATOM 1014 N N . ARG A 1 124 ? -9.168 2.911 -5.543 1.00 92.06 124 ARG A N 1
ATOM 1015 C CA . ARG A 1 124 ? -8.952 1.479 -5.794 1.00 92.06 124 ARG A CA 1
ATOM 1016 C C . ARG A 1 124 ? -8.819 0.701 -4.483 1.00 92.06 124 ARG A C 1
ATOM 1018 O O . ARG A 1 124 ? -8.103 1.123 -3.574 1.00 92.06 124 ARG A O 1
ATOM 1025 N N . LEU A 1 125 ? -9.517 -0.430 -4.401 1.00 94.19 125 LEU A N 1
ATOM 1026 C CA . LEU A 1 125 ? -9.542 -1.308 -3.233 1.00 94.19 125 LEU A CA 1
ATOM 1027 C C . LEU A 1 125 ? -8.598 -2.491 -3.427 1.00 94.19 125 LEU A C 1
ATOM 1029 O O . LEU A 1 125 ? -8.593 -3.091 -4.498 1.00 94.19 125 LEU A O 1
ATOM 1033 N N . PHE A 1 126 ? -7.856 -2.820 -2.375 1.00 94.06 126 PHE A N 1
ATOM 1034 C CA . PHE A 1 126 ? -6.977 -3.974 -2.286 1.00 94.06 126 PHE A CA 1
ATOM 1035 C C . PHE A 1 126 ? -7.356 -4.798 -1.058 1.00 94.06 126 PHE A C 1
ATOM 1037 O O . PHE A 1 126 ? -7.429 -4.250 0.046 1.00 94.06 126 PHE A O 1
ATOM 1044 N N . SER A 1 127 ? -7.573 -6.094 -1.238 1.00 94.12 127 SER A N 1
ATOM 1045 C CA . SER A 1 127 ? -7.920 -7.025 -0.162 1.00 94.12 127 SER A CA 1
ATOM 1046 C C . SER A 1 127 ? -6.800 -8.036 0.046 1.00 94.12 127 SER A C 1
ATOM 1048 O O . SER A 1 127 ? -6.197 -8.495 -0.926 1.00 94.12 127 SER A O 1
ATOM 1050 N N . LEU A 1 128 ? -6.533 -8.379 1.306 1.00 93.81 128 LEU A N 1
ATOM 1051 C CA . LEU A 1 128 ? -5.642 -9.484 1.654 1.00 93.81 128 LEU A CA 1
ATOM 1052 C C . LEU A 1 128 ? -6.149 -10.793 1.037 1.00 93.81 128 LEU A C 1
ATOM 1054 O O . LEU A 1 128 ? -7.346 -11.081 1.073 1.00 93.81 128 LEU A O 1
ATOM 1058 N N . THR A 1 129 ? -5.232 -11.566 0.467 1.00 89.12 129 THR A N 1
ATOM 1059 C CA . THR A 1 129 ? -5.505 -12.893 -0.089 1.00 89.12 129 THR A CA 1
ATOM 1060 C C . THR A 1 129 ? -5.273 -13.987 0.946 1.00 89.12 129 THR A C 1
ATOM 1062 O O . THR A 1 129 ? -4.307 -13.916 1.703 1.00 89.12 129 THR A O 1
ATOM 1065 N N . ASP A 1 130 ? -6.093 -15.038 0.907 1.00 78.62 130 ASP A N 1
ATOM 1066 C CA . ASP A 1 130 ? -5.975 -16.238 1.753 1.00 78.62 130 ASP A CA 1
ATOM 1067 C C . ASP A 1 130 ? -4.856 -17.206 1.291 1.00 78.62 130 ASP A C 1
ATOM 1069 O O . ASP A 1 130 ? -5.067 -18.416 1.326 1.00 78.62 130 ASP A O 1
ATOM 1073 N N . GLU A 1 131 ? -3.725 -16.700 0.772 1.00 58.66 131 GLU A N 1
ATOM 1074 C CA . GLU A 1 131 ? -2.636 -17.533 0.202 1.00 58.66 131 GLU A CA 1
ATOM 1075 C C . GLU A 1 131 ? -2.250 -18.743 1.077 1.00 58.66 131 GLU A C 1
ATOM 1077 O O . GLU A 1 131 ? -2.053 -18.575 2.305 1.00 58.66 131 GLU A O 1
#